Protein AF-A0A354PBI3-F1 (afdb_monomer_lite)

Foldseek 3Di:
DDKAWKKAFAAPPDDLQDQDDDPCPDPVPVVAPCLNVLVVVVCVVLVADDKGKIAGPLDDDQFADQRGQKMWTFIGDLVQWSKWFQPVQVVCCSNVVDVDGDIDNDDDPRHRTIIIGHDRDDLLGTAKMWGKDADPGRNRIDTDDMDGSDNVVVVVVVVVVVD

Secondary structure (DSSP, 8-state):
--EEEEEEEE-TT--TT-S---GGG-THHHHSTTHHHHHHHHHHHHT-S-EEEEEETT---SS--TT--EEEEEEEEGGGEEEEEEHHHHHHHHTTSSS---EESS---GGGEEEEEESSPPGGGEEEEEEEEEEEETTEEEEEEEEE--HHHHHHHHHTT--

Sequence (163 aa):
MSFLRLKNRHDEAFDILSTSIDPQLSKYVAAIPGYATRLNAFYSRLGVKNVVWTFPTSVIPTTMEVRKPFEYELCVRTDRVVAYVEEHSWNGYLHGKRPDFEFSQAPAQYQDMSILINAPILASEIKTTRRFHMLGSPQHFEMVDERWHDLTQLVISRCLALS

pLDDT: mean 84.44, std 13.24, range [44.31, 95.94]

Structure (mmCIF, N/CA/C/O backbone):
data_AF-A0A354PBI3-F1
#
_entry.id   AF-A0A354PBI3-F1
#
loop_
_atom_site.group_PDB
_atom_site.id
_atom_site.type_symbol
_atom_site.label_atom_id
_atom_site.label_alt_id
_atom_site.label_comp_id
_atom_site.label_asym_id
_atom_site.label_entity_id
_atom_site.label_seq_id
_atom_site.pdbx_PDB_ins_code
_atom_site.Cartn_x
_atom_site.Cartn_y
_atom_site.Cartn_z
_atom_site.occupancy
_atom_site.B_iso_or_equiv
_atom_site.auth_seq_id
_atom_site.auth_comp_id
_atom_site.auth_asym_id
_atom_site.auth_atom_id
_atom_site.pdbx_PDB_model_num
ATOM 1 N N . MET A 1 1 ? -8.266 -2.125 22.089 1.00 72.69 1 MET A N 1
ATOM 2 C CA . MET A 1 1 ? -8.153 -2.087 20.612 1.00 72.69 1 MET A CA 1
ATOM 3 C C . MET A 1 1 ? -6.758 -2.539 20.227 1.00 72.69 1 MET A C 1
ATOM 5 O O . MET A 1 1 ? -5.816 -2.115 20.885 1.00 72.69 1 MET A O 1
ATOM 9 N N . SER A 1 2 ? -6.630 -3.417 19.231 1.00 88.69 2 SER A N 1
ATOM 10 C CA . SER A 1 2 ? -5.336 -3.893 18.726 1.00 88.69 2 SER A CA 1
ATOM 11 C C . SER A 1 2 ? -4.858 -3.048 17.542 1.00 88.69 2 SER A C 1
ATOM 13 O O . SER A 1 2 ? -5.661 -2.456 16.818 1.00 88.69 2 SER A O 1
ATOM 15 N N . PHE A 1 3 ? -3.541 -2.993 17.361 1.00 90.88 3 PHE A N 1
ATOM 16 C CA . PHE A 1 3 ? -2.882 -2.277 16.272 1.00 90.88 3 PHE A CA 1
ATOM 17 C C . PHE A 1 3 ? -2.011 -3.238 15.463 1.00 90.88 3 PHE A C 1
ATOM 19 O O . PHE A 1 3 ? -1.497 -4.218 16.003 1.00 90.88 3 PHE A O 1
ATOM 26 N N . LEU A 1 4 ? -1.826 -2.928 14.183 1.00 91.88 4 LEU A N 1
ATOM 27 C CA . LEU A 1 4 ? -0.931 -3.618 13.263 1.00 91.88 4 LEU A CA 1
ATOM 28 C C . LEU A 1 4 ? 0.179 -2.669 12.826 1.00 91.88 4 LEU A C 1
ATOM 30 O O . LEU A 1 4 ? -0.083 -1.512 12.494 1.00 91.88 4 LEU A O 1
ATOM 34 N N . ARG A 1 5 ? 1.411 -3.183 12.786 1.00 93.19 5 ARG A N 1
ATOM 35 C CA . ARG A 1 5 ? 2.538 -2.503 12.145 1.00 93.19 5 ARG A CA 1
ATOM 36 C C . ARG A 1 5 ? 2.629 -2.972 10.706 1.00 93.19 5 ARG A C 1
ATOM 38 O O . ARG A 1 5 ? 2.881 -4.147 10.436 1.00 93.19 5 ARG A O 1
ATOM 45 N N . LEU A 1 6 ? 2.388 -2.041 9.803 1.00 94.06 6 LEU A N 1
ATOM 46 C CA . LEU A 1 6 ? 2.300 -2.278 8.376 1.00 94.06 6 LEU A CA 1
ATOM 47 C C . LEU A 1 6 ? 3.302 -1.387 7.664 1.00 94.06 6 LEU A C 1
ATOM 49 O O . LEU A 1 6 ? 3.799 -0.404 8.213 1.00 94.06 6 LEU A O 1
ATOM 53 N N . LYS A 1 7 ? 3.560 -1.717 6.412 1.00 93.19 7 LYS A N 1
ATOM 54 C CA . LYS A 1 7 ? 4.272 -0.844 5.506 1.00 93.19 7 LYS A CA 1
ATOM 55 C C . LYS A 1 7 ? 3.569 -0.736 4.178 1.00 93.19 7 LYS A C 1
ATOM 57 O O . LYS A 1 7 ? 2.947 -1.682 3.697 1.00 93.19 7 LYS A O 1
ATOM 62 N N . ASN A 1 8 ? 3.712 0.426 3.582 1.00 93.00 8 ASN A N 1
ATOM 63 C CA . ASN A 1 8 ? 3.241 0.728 2.252 1.00 93.00 8 ASN A CA 1
ATOM 64 C C . ASN A 1 8 ? 4.414 1.274 1.434 1.00 93.00 8 ASN A C 1
ATOM 66 O O . ASN A 1 8 ? 5.287 1.939 1.986 1.00 93.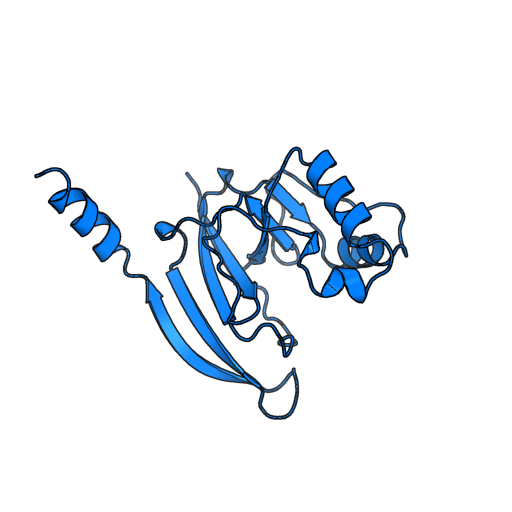00 8 ASN A O 1
ATOM 70 N N . ARG A 1 9 ? 4.443 0.977 0.134 1.00 90.75 9 ARG A N 1
ATOM 71 C CA . ARG A 1 9 ? 5.463 1.491 -0.782 1.00 90.75 9 ARG A CA 1
ATOM 72 C C . ARG A 1 9 ? 4.812 2.093 -2.010 1.00 90.75 9 ARG A C 1
ATOM 74 O O . ARG A 1 9 ? 4.003 1.423 -2.653 1.00 90.75 9 ARG A O 1
ATOM 81 N N . HIS A 1 10 ? 5.227 3.299 -2.373 1.00 89.00 10 HIS A N 1
ATOM 82 C CA . HIS A 1 10 ? 4.723 4.009 -3.544 1.00 89.00 10 HIS A CA 1
ATOM 83 C C . HIS A 1 10 ? 5.791 4.894 -4.186 1.00 89.00 10 HIS A C 1
ATOM 85 O O . HIS A 1 10 ? 6.923 4.999 -3.704 1.00 89.00 10 HIS A O 1
ATOM 91 N N . ASP A 1 11 ? 5.439 5.457 -5.342 1.00 87.31 11 ASP A N 1
ATOM 92 C CA . ASP A 1 11 ? 6.224 6.515 -5.962 1.00 87.31 11 ASP A CA 1
ATOM 93 C C . ASP A 1 11 ? 6.282 7.766 -5.072 1.00 87.31 11 ASP A C 1
ATOM 95 O O . ASP A 1 11 ? 5.455 7.960 -4.187 1.00 87.31 11 ASP A O 1
ATOM 99 N N . GLU A 1 12 ? 7.290 8.607 -5.295 1.00 83.81 12 GLU A N 1
ATOM 100 C CA . GLU A 1 12 ? 7.534 9.809 -4.484 1.00 83.81 12 GLU A CA 1
ATOM 101 C C . GLU A 1 12 ? 6.422 10.863 -4.617 1.00 83.81 12 GLU A C 1
ATOM 103 O O . GLU A 1 12 ? 6.244 11.684 -3.723 1.00 83.81 12 GLU A O 1
ATOM 108 N N . ALA A 1 13 ? 5.664 10.838 -5.716 1.00 85.56 13 ALA A N 1
ATOM 109 C CA . ALA A 1 13 ? 4.557 11.760 -5.956 1.00 85.56 13 ALA A CA 1
ATOM 110 C C . ALA A 1 13 ? 3.235 11.277 -5.336 1.00 85.56 13 ALA A C 1
ATOM 112 O O . ALA A 1 13 ? 2.231 11.991 -5.395 1.00 85.56 13 ALA A O 1
ATOM 113 N N . PHE A 1 14 ? 3.211 10.074 -4.760 1.00 87.19 14 PHE A N 1
ATOM 114 C CA . PHE A 1 14 ? 2.009 9.497 -4.191 1.00 87.19 14 PHE A CA 1
ATOM 115 C C . PHE A 1 14 ? 1.670 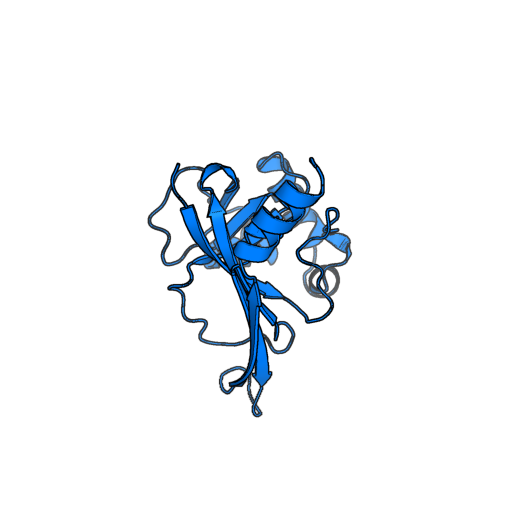10.150 -2.853 1.00 87.19 14 PHE A C 1
ATOM 117 O O . PHE A 1 14 ? 2.353 9.961 -1.847 1.00 87.19 14 PHE A O 1
ATOM 124 N N . ASP A 1 15 ? 0.556 10.875 -2.824 1.00 88.56 15 ASP A N 1
ATOM 125 C CA . ASP A 1 15 ? -0.001 11.399 -1.585 1.00 88.56 15 ASP A CA 1
ATOM 126 C C . ASP A 1 15 ? -0.826 10.323 -0.859 1.00 88.56 15 ASP A C 1
ATOM 128 O O . ASP A 1 15 ? -2.002 10.099 -1.160 1.00 88.56 15 ASP A O 1
ATOM 132 N N . ILE A 1 16 ? -0.211 9.665 0.130 1.00 89.38 16 ILE A N 1
ATOM 133 C CA . ILE A 1 16 ? -0.864 8.628 0.948 1.00 89.38 16 ILE A CA 1
ATOM 134 C C . ILE A 1 16 ? -2.014 9.162 1.822 1.00 89.38 16 ILE A C 1
ATOM 136 O O . ILE A 1 16 ? -2.864 8.388 2.274 1.00 89.38 16 ILE A O 1
ATOM 140 N N . LEU A 1 17 ? -2.054 10.474 2.069 1.00 91.12 17 LEU A N 1
ATOM 141 C CA . LEU A 1 17 ? -3.104 11.127 2.851 1.00 91.12 17 LEU A CA 1
ATOM 142 C C . LEU A 1 17 ? -4.303 11.528 1.978 1.00 91.12 17 LEU A C 1
ATOM 144 O O . LEU A 1 17 ? -5.336 11.939 2.514 1.00 91.12 17 LEU A O 1
ATOM 148 N N . SER A 1 18 ? -4.196 11.389 0.652 1.00 89.06 18 SER A N 1
ATOM 149 C CA . SER A 1 18 ? -5.267 11.740 -0.274 1.00 89.06 18 SER A CA 1
ATOM 150 C C . SER A 1 18 ? -6.546 10.954 0.017 1.00 89.06 18 SER A C 1
ATOM 152 O O . SER A 1 18 ? -6.561 9.728 0.156 1.00 89.06 18 SER A O 1
ATOM 154 N N . THR A 1 19 ? -7.663 11.677 0.054 1.00 83.12 19 THR A N 1
ATOM 155 C CA . THR A 1 19 ? -9.011 11.109 0.210 1.00 83.12 19 THR A CA 1
ATOM 156 C C . THR A 1 19 ? -9.512 10.425 -1.065 1.00 83.12 19 THR A C 1
ATOM 158 O O . THR A 1 19 ? -10.441 9.614 -1.008 1.00 83.12 19 THR A O 1
ATOM 161 N N . SER A 1 20 ? -8.886 10.724 -2.207 1.00 80.56 20 SER A N 1
ATOM 162 C CA . SER A 1 20 ? -9.236 10.202 -3.523 1.00 80.56 20 SER A CA 1
ATOM 163 C C . SER A 1 20 ? -8.037 9.482 -4.128 1.00 80.56 20 SER A C 1
ATOM 165 O O . SER A 1 20 ? -7.130 10.108 -4.675 1.00 80.56 20 SER A O 1
ATOM 167 N N . ILE A 1 21 ? -8.049 8.153 -4.042 1.00 80.44 21 ILE A N 1
ATOM 168 C CA . ILE A 1 21 ? -7.098 7.292 -4.747 1.00 80.44 21 ILE A CA 1
ATOM 169 C C . ILE A 1 21 ? -7.840 6.750 -5.961 1.00 80.44 21 ILE A C 1
ATOM 171 O O . ILE A 1 21 ? -8.532 5.744 -5.855 1.00 80.44 21 ILE A O 1
ATOM 175 N N . ASP A 1 22 ? -7.740 7.445 -7.093 1.00 80.75 22 ASP A N 1
ATOM 176 C CA . ASP A 1 22 ? -8.386 7.004 -8.329 1.00 80.75 22 ASP A CA 1
ATOM 177 C C . ASP A 1 22 ? -7.618 5.810 -8.929 1.00 80.75 22 ASP A C 1
ATOM 179 O O . ASP A 1 22 ? -6.472 5.969 -9.371 1.00 80.75 22 ASP A O 1
ATOM 183 N N . PRO A 1 23 ? -8.225 4.609 -8.996 1.00 77.31 23 PRO A N 1
ATOM 184 C CA . PRO A 1 23 ? -7.579 3.445 -9.584 1.00 77.31 23 PRO A CA 1
ATOM 185 C C . PRO A 1 23 ? -7.250 3.615 -11.075 1.00 77.31 23 PRO A C 1
ATOM 187 O O . PRO A 1 23 ? -6.334 2.951 -11.566 1.00 77.31 23 PRO A O 1
ATOM 190 N N . GLN A 1 24 ? -7.962 4.494 -11.793 1.00 82.00 24 GLN A N 1
ATOM 191 C CA . GLN A 1 24 ? -7.733 4.777 -13.215 1.00 82.00 24 GLN A CA 1
ATOM 192 C C . GLN A 1 24 ? -6.415 5.513 -13.466 1.00 82.00 24 GLN A C 1
ATOM 194 O O . GLN A 1 24 ? -5.838 5.384 -14.543 1.00 82.00 24 GLN A O 1
ATOM 199 N N . LEU A 1 25 ? -5.902 6.236 -12.468 1.00 81.06 25 LEU A N 1
ATOM 200 C CA . LEU A 1 25 ? -4.614 6.929 -12.558 1.00 81.06 25 LEU A CA 1
ATOM 201 C C . LEU A 1 25 ? -3.425 5.992 -12.308 1.00 81.06 25 LEU A C 1
ATOM 203 O O . LEU A 1 25 ? -2.266 6.393 -12.428 1.00 81.06 25 LEU A O 1
ATOM 207 N N . SER A 1 26 ? -3.682 4.725 -11.976 1.00 82.12 26 SER A N 1
ATOM 208 C CA . SER A 1 26 ? -2.620 3.748 -11.792 1.00 82.12 26 SER A CA 1
ATOM 209 C C . SER A 1 26 ? -1.892 3.472 -13.106 1.00 82.12 26 SER A C 1
ATOM 211 O O . SER A 1 26 ? -2.489 3.078 -14.106 1.00 82.12 26 SER A O 1
ATOM 213 N N . LYS A 1 27 ? -0.557 3.539 -13.077 1.00 77.81 27 LYS A N 1
ATOM 214 C CA . LYS A 1 27 ? 0.308 3.147 -14.206 1.00 77.81 27 LYS A CA 1
ATOM 215 C C . LYS A 1 27 ? 0.046 1.725 -14.726 1.00 77.81 27 LYS A C 1
ATOM 217 O O . LYS A 1 27 ? 0.374 1.425 -15.872 1.00 77.81 27 LYS A O 1
ATOM 222 N N . TYR A 1 28 ? -0.512 0.840 -13.894 1.00 82.50 28 TYR A N 1
ATOM 223 C CA . TYR A 1 28 ? -0.830 -0.530 -14.293 1.00 82.50 28 TYR A CA 1
ATOM 224 C C . TYR A 1 28 ? -2.027 -0.606 -15.243 1.00 82.50 28 TYR A C 1
ATOM 226 O O . TYR A 1 28 ? -2.116 -1.572 -15.994 1.00 82.50 28 TYR A O 1
ATOM 234 N N . VAL A 1 29 ? -2.894 0.413 -15.282 1.00 86.56 29 VAL A N 1
ATOM 235 C CA . VAL A 1 29 ? -4.043 0.473 -16.203 1.00 86.56 29 VAL A CA 1
ATOM 236 C C . VAL A 1 29 ? -3.587 0.368 -17.657 1.00 86.56 29 VAL A C 1
ATOM 238 O O . VAL A 1 29 ? -4.184 -0.373 -18.430 1.00 86.56 29 VAL A O 1
ATOM 241 N N . ALA A 1 30 ? -2.492 1.044 -18.015 1.00 85.19 30 ALA A N 1
ATOM 242 C CA . ALA A 1 30 ? -1.926 0.977 -19.361 1.00 85.19 30 ALA A CA 1
ATOM 243 C C . ALA A 1 30 ? -1.148 -0.325 -19.631 1.00 85.19 30 ALA A C 1
ATOM 245 O O . ALA A 1 30 ? -1.046 -0.755 -20.776 1.00 85.19 30 ALA A O 1
ATOM 246 N N . ALA A 1 31 ? -0.579 -0.946 -18.594 1.00 86.81 31 ALA A N 1
ATOM 247 C CA . ALA A 1 31 ? 0.319 -2.095 -18.734 1.00 86.81 31 ALA A CA 1
ATOM 248 C C . ALA A 1 31 ? -0.390 -3.459 -18.653 1.00 86.81 31 ALA A C 1
ATOM 250 O O . ALA A 1 31 ? 0.139 -4.452 -19.150 1.00 86.81 31 ALA A O 1
ATOM 251 N N . ILE A 1 32 ? -1.553 -3.531 -18.001 1.00 88.31 32 ILE A N 1
ATOM 252 C CA . ILE A 1 32 ? -2.250 -4.784 -17.704 1.00 88.31 32 ILE A CA 1
ATOM 253 C C . ILE A 1 32 ? -3.682 -4.711 -18.266 1.00 88.31 32 ILE A C 1
ATOM 255 O O . ILE A 1 32 ? -4.526 -3.991 -17.723 1.00 88.31 32 ILE A O 1
ATOM 259 N N . PRO A 1 33 ? -4.000 -5.481 -19.325 1.00 89.62 33 PRO A N 1
ATOM 260 C CA . PRO A 1 33 ? -5.336 -5.502 -19.912 1.00 89.62 33 PRO A CA 1
ATOM 261 C C . PRO A 1 33 ? -6.426 -5.861 -18.893 1.00 89.62 33 PRO A C 1
ATOM 263 O O . PRO A 1 33 ? -6.362 -6.894 -18.218 1.00 89.62 33 PRO A O 1
ATOM 266 N N . GLY A 1 34 ? -7.446 -5.004 -18.799 1.00 90.69 34 GLY A N 1
ATOM 267 C CA . GLY A 1 34 ? -8.584 -5.183 -17.893 1.00 90.69 34 GLY A CA 1
ATOM 268 C C . GLY A 1 34 ? -8.285 -4.913 -16.413 1.00 90.69 34 GLY A C 1
ATOM 269 O O . GLY A 1 34 ? -9.154 -5.166 -15.580 1.00 90.69 34 GLY A O 1
ATOM 270 N N . TYR A 1 35 ? -7.099 -4.391 -16.072 1.00 91.25 35 TYR A N 1
ATOM 271 C CA . TYR A 1 35 ? -6.691 -4.114 -14.688 1.00 91.25 35 TYR A CA 1
ATOM 272 C C . TYR A 1 35 ? -7.713 -3.273 -13.925 1.00 91.25 35 TYR A C 1
ATOM 274 O O . TYR A 1 35 ? -8.199 -3.692 -12.878 1.00 91.25 35 TYR A O 1
ATOM 282 N N . ALA A 1 36 ? -8.087 -2.118 -14.483 1.00 91.19 36 ALA A N 1
ATOM 283 C CA . ALA A 1 36 ? -9.021 -1.193 -13.846 1.00 91.19 36 ALA A CA 1
ATOM 284 C C . ALA A 1 36 ? -10.387 -1.854 -13.590 1.00 91.19 36 ALA A C 1
ATOM 286 O O . ALA A 1 36 ? -10.953 -1.724 -12.509 1.00 91.19 36 ALA A O 1
ATOM 287 N N . THR A 1 37 ? -10.892 -2.624 -14.557 1.00 92.44 37 THR A N 1
ATOM 288 C CA . THR A 1 37 ? -12.162 -3.352 -14.434 1.00 92.44 37 THR A CA 1
ATOM 289 C C . THR A 1 37 ? -12.113 -4.408 -13.330 1.00 92.44 37 THR A C 1
ATOM 291 O O . THR A 1 37 ? -13.023 -4.465 -12.505 1.00 92.44 37 THR A O 1
ATOM 294 N N . ARG A 1 38 ? -11.048 -5.219 -13.275 1.00 93.44 38 ARG A N 1
ATOM 295 C CA . ARG A 1 38 ? -10.871 -6.254 -12.242 1.00 93.44 38 ARG A CA 1
ATOM 296 C C . ARG A 1 38 ? -10.719 -5.647 -10.849 1.00 93.44 38 ARG A C 1
ATOM 298 O O . ARG A 1 38 ? -11.338 -6.118 -9.898 1.00 93.44 38 ARG A O 1
ATOM 305 N N . LEU A 1 39 ? -9.950 -4.567 -10.738 1.00 91.88 39 LEU A N 1
ATOM 306 C CA . LEU A 1 39 ? -9.758 -3.853 -9.481 1.00 91.88 39 LEU A CA 1
ATOM 307 C C . LEU A 1 39 ? -11.075 -3.253 -8.968 1.00 91.88 39 LEU A C 1
ATOM 309 O O . LEU A 1 39 ? -11.443 -3.476 -7.817 1.00 91.88 39 LEU A O 1
ATOM 313 N N . ASN A 1 40 ? -11.833 -2.586 -9.843 1.00 92.06 40 ASN A N 1
ATOM 314 C CA . ASN A 1 40 ? -13.145 -2.031 -9.505 1.00 92.06 40 ASN A CA 1
ATOM 315 C C . ASN A 1 40 ? -14.145 -3.122 -9.094 1.00 92.06 40 ASN A C 1
ATOM 317 O O . ASN A 1 40 ? -14.905 -2.931 -8.143 1.00 92.06 40 ASN A O 1
ATOM 321 N N . ALA A 1 41 ? -14.140 -4.275 -9.771 1.00 93.00 41 ALA A N 1
ATOM 322 C CA . ALA A 1 41 ? -14.988 -5.406 -9.406 1.00 93.00 41 ALA A CA 1
ATOM 323 C C . ALA A 1 41 ? -14.635 -5.946 -8.010 1.00 93.00 41 ALA A C 1
ATOM 325 O O . ALA A 1 41 ? -15.530 -6.210 -7.206 1.00 93.00 41 ALA A O 1
ATOM 326 N N . PHE A 1 42 ? -13.344 -6.056 -7.688 1.00 93.81 42 PHE A N 1
ATOM 327 C CA . PHE A 1 42 ? -12.902 -6.474 -6.360 1.00 93.81 42 PHE A CA 1
ATOM 328 C C . PHE A 1 42 ? -13.290 -5.467 -5.268 1.00 93.81 42 PHE A C 1
ATOM 330 O O . PHE A 1 42 ? -13.861 -5.861 -4.253 1.00 93.81 42 PHE A O 1
ATOM 337 N N . TYR A 1 43 ? -13.070 -4.169 -5.486 1.00 93.12 43 TYR A N 1
ATOM 338 C CA . TYR A 1 43 ? -13.456 -3.136 -4.515 1.00 93.12 43 TYR A CA 1
ATOM 339 C C . TYR A 1 43 ? -14.973 -3.097 -4.302 1.00 93.12 43 TYR A C 1
ATOM 341 O O . TYR A 1 43 ? -15.436 -2.990 -3.167 1.00 93.12 43 TYR A O 1
ATOM 349 N N . SER A 1 44 ? -15.749 -3.309 -5.369 1.00 93.25 44 SER A N 1
ATOM 350 C CA . SER A 1 44 ? -17.207 -3.446 -5.281 1.00 93.25 44 SER A CA 1
ATOM 351 C C . SER A 1 44 ? -17.619 -4.645 -4.420 1.00 93.25 44 SER A C 1
ATOM 353 O O . SER A 1 44 ? -18.512 -4.509 -3.589 1.00 93.25 44 SER A O 1
ATOM 355 N N . ARG A 1 45 ? -16.942 -5.800 -4.549 1.00 93.75 45 ARG A N 1
ATOM 356 C CA . ARG A 1 45 ? -17.185 -6.983 -3.695 1.00 93.75 45 ARG A CA 1
ATOM 357 C C . ARG A 1 45 ? -16.885 -6.719 -2.219 1.00 93.75 45 ARG A C 1
ATOM 359 O O . ARG A 1 45 ? -17.562 -7.278 -1.364 1.00 93.75 45 ARG A O 1
ATOM 366 N N . LEU A 1 46 ? -15.885 -5.890 -1.926 1.00 93.12 46 LEU A N 1
ATOM 367 C CA . LEU A 1 46 ? -15.536 -5.485 -0.562 1.00 93.12 46 LEU A CA 1
ATOM 368 C C . LEU A 1 46 ? -16.435 -4.369 -0.005 1.00 93.12 46 LEU A C 1
ATOM 3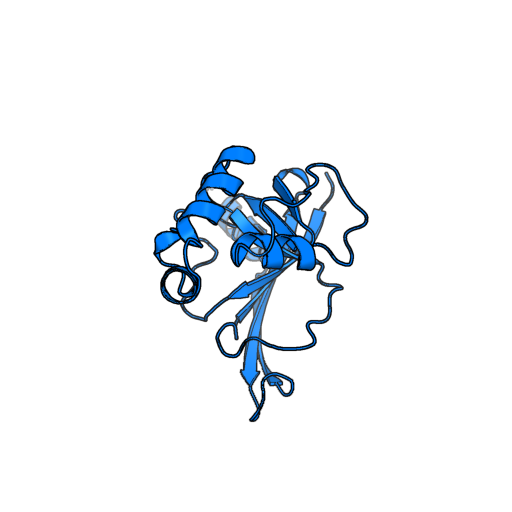70 O O . LEU A 1 46 ? -16.353 -4.070 1.184 1.00 93.12 46 LEU A O 1
ATOM 374 N N . GLY A 1 47 ? -17.265 -3.734 -0.838 1.00 93.19 47 GLY A N 1
ATOM 375 C CA . GLY A 1 47 ? -18.069 -2.579 -0.432 1.00 93.19 47 GLY A CA 1
ATOM 376 C C . GLY A 1 47 ? -17.230 -1.337 -0.107 1.00 93.19 47 GLY A C 1
ATOM 377 O O . GLY A 1 47 ? -17.642 -0.514 0.708 1.00 93.19 47 GLY A O 1
ATOM 378 N N . VAL A 1 48 ? -16.052 -1.196 -0.724 1.00 92.00 48 VAL A N 1
ATOM 379 C CA . VAL A 1 48 ? -15.117 -0.085 -0.483 1.00 92.00 48 VAL A CA 1
ATOM 380 C C . VAL A 1 48 ? -14.971 0.791 -1.719 1.00 92.00 48 VAL A C 1
ATOM 382 O O . VAL A 1 48 ? -15.133 0.336 -2.848 1.00 92.00 48 VAL A O 1
ATOM 385 N N . LYS A 1 49 ? -14.633 2.064 -1.500 1.00 87.75 49 LYS A N 1
ATOM 386 C CA . LYS A 1 49 ? -14.299 3.000 -2.583 1.00 87.75 49 LYS A CA 1
ATOM 387 C C . LYS A 1 49 ? -12.795 3.061 -2.816 1.00 87.75 49 LYS A C 1
ATOM 389 O O . LYS A 1 49 ? -12.338 2.809 -3.922 1.00 87.75 49 LYS A O 1
ATOM 394 N N . ASN A 1 50 ? -12.049 3.349 -1.749 1.00 88.69 50 ASN A N 1
ATOM 395 C CA . ASN A 1 50 ? -10.611 3.581 -1.789 1.00 88.69 50 ASN A CA 1
ATOM 396 C C . ASN A 1 50 ? -9.928 2.786 -0.675 1.00 88.69 50 ASN A C 1
ATOM 398 O O . ASN A 1 50 ? -10.354 2.832 0.482 1.00 88.69 50 ASN A O 1
ATOM 402 N N . VAL A 1 51 ? -8.843 2.102 -1.024 1.00 92.62 51 VAL A N 1
ATOM 403 C CA . VAL A 1 51 ? -7.999 1.361 -0.083 1.00 92.62 51 VAL A CA 1
ATOM 404 C C . VAL A 1 51 ? -6.532 1.622 -0.385 1.00 92.62 51 VAL A C 1
ATOM 406 O O . VAL A 1 51 ? -6.165 1.922 -1.522 1.00 92.62 51 VAL A O 1
ATOM 409 N N . VAL A 1 52 ? -5.695 1.462 0.632 1.00 92.62 52 VAL A N 1
ATOM 410 C CA . VAL A 1 52 ? -4.242 1.423 0.487 1.00 92.62 52 VAL A CA 1
ATOM 411 C C . VAL A 1 52 ? -3.780 -0.015 0.669 1.00 92.62 52 VAL A C 1
ATOM 413 O O . VAL A 1 52 ? -4.159 -0.693 1.626 1.00 92.62 52 VAL A O 1
ATOM 416 N N . TRP A 1 53 ? -2.959 -0.477 -0.269 1.00 91.75 53 TRP A N 1
ATOM 417 C CA . TRP A 1 53 ? -2.316 -1.784 -0.203 1.00 91.75 53 TRP A CA 1
ATOM 418 C C . TRP A 1 53 ? -1.096 -1.712 0.707 1.00 91.75 53 TRP A C 1
ATOM 420 O O . TRP A 1 53 ? -0.236 -0.848 0.541 1.00 91.75 53 TRP A O 1
ATOM 430 N N . THR A 1 54 ? -1.014 -2.614 1.674 1.00 93.25 54 THR A N 1
ATOM 431 C CA . THR A 1 54 ? 0.062 -2.652 2.666 1.00 93.25 54 THR A CA 1
ATOM 432 C C . THR A 1 54 ? 0.538 -4.081 2.889 1.00 93.25 54 THR A C 1
ATOM 434 O O . THR A 1 54 ? -0.098 -5.031 2.445 1.00 93.25 54 THR A O 1
ATOM 437 N N . PHE A 1 55 ? 1.655 -4.236 3.587 1.00 91.62 55 PHE A N 1
ATOM 438 C CA . PHE A 1 55 ? 2.228 -5.529 3.952 1.00 91.62 55 PHE A CA 1
ATOM 439 C C . PHE A 1 55 ? 2.678 -5.476 5.415 1.00 91.62 55 PHE A C 1
ATOM 441 O O . PHE A 1 55 ? 2.983 -4.386 5.909 1.00 91.62 55 PHE A O 1
ATOM 448 N N . PRO A 1 56 ? 2.769 -6.608 6.128 1.00 90.88 56 PRO A N 1
ATOM 449 C CA . PRO A 1 56 ? 3.416 -6.641 7.433 1.00 90.88 56 PRO A CA 1
ATOM 450 C C . PRO A 1 56 ? 4.850 -6.100 7.364 1.00 90.88 56 PRO A C 1
ATOM 452 O O . PRO A 1 56 ? 5.576 -6.337 6.394 1.00 90.88 56 PRO A O 1
ATOM 455 N N . THR A 1 57 ? 5.305 -5.416 8.416 1.00 89.75 57 THR A N 1
ATOM 456 C CA . THR A 1 57 ? 6.700 -4.941 8.482 1.00 89.75 57 THR A CA 1
ATOM 457 C C . THR A 1 57 ? 7.721 -6.082 8.496 1.00 89.75 57 THR A C 1
ATOM 459 O O . THR A 1 57 ? 8.864 -5.864 8.103 1.00 89.75 57 THR A O 1
ATOM 462 N N . SER A 1 58 ? 7.309 -7.293 8.893 1.00 83.62 58 SER A N 1
ATOM 463 C CA . SER A 1 58 ? 8.137 -8.505 8.882 1.00 83.62 58 SER A CA 1
ATOM 464 C C . SER A 1 58 ? 8.475 -9.012 7.480 1.00 83.62 58 SER A C 1
ATOM 466 O O . SER A 1 58 ? 9.471 -9.712 7.323 1.00 83.62 58 SER A O 1
ATOM 468 N N . VAL A 1 59 ? 7.677 -8.674 6.462 1.00 81.88 59 VAL A N 1
ATOM 469 C CA . VAL A 1 59 ? 7.946 -9.087 5.079 1.00 81.88 59 VAL A CA 1
ATOM 470 C C . VAL A 1 59 ? 9.169 -8.335 4.588 1.00 8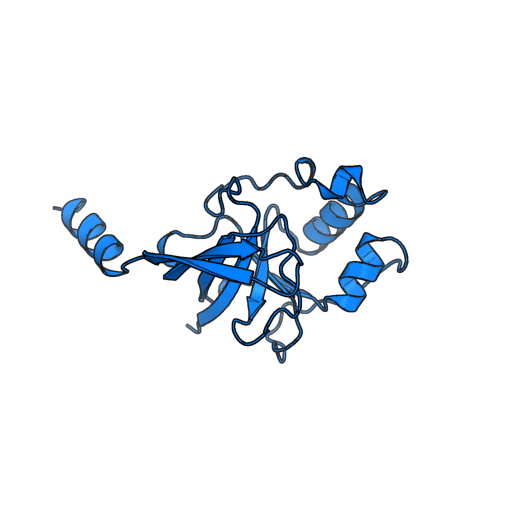1.88 59 VAL A C 1
ATOM 472 O O . VAL A 1 59 ? 9.085 -7.133 4.365 1.00 81.88 59 VAL A O 1
ATOM 475 N N . ILE A 1 60 ? 10.307 -8.992 4.385 1.00 73.38 60 ILE A N 1
ATOM 476 C CA . ILE A 1 60 ? 11.469 -8.346 3.763 1.00 73.38 60 ILE A CA 1
ATOM 477 C C . ILE A 1 60 ? 11.294 -8.451 2.244 1.00 73.38 60 ILE A C 1
ATOM 479 O O . ILE A 1 60 ? 11.306 -9.552 1.699 1.00 73.38 60 ILE A O 1
ATOM 483 N N . PRO A 1 61 ? 11.100 -7.332 1.534 1.00 68.06 61 PRO A N 1
ATOM 484 C CA . PRO A 1 61 ? 10.923 -7.362 0.098 1.00 68.06 61 PRO A CA 1
ATOM 485 C C . PRO A 1 61 ? 12.271 -7.678 -0.536 1.00 68.06 61 PRO A C 1
ATOM 487 O O . PRO A 1 61 ? 13.254 -6.970 -0.327 1.00 68.06 61 PRO A O 1
ATOM 490 N N . THR A 1 62 ? 12.299 -8.742 -1.326 1.00 65.50 62 THR A N 1
ATOM 491 C CA . THR A 1 62 ? 13.498 -9.201 -2.037 1.00 65.50 62 THR A CA 1
ATOM 492 C C . THR A 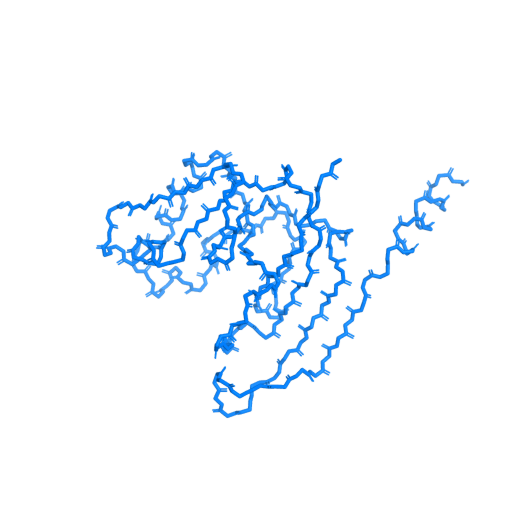1 62 ? 13.884 -8.272 -3.186 1.00 65.50 62 THR A C 1
ATOM 494 O O . THR A 1 62 ? 15.023 -8.282 -3.646 1.00 65.50 62 THR A O 1
ATOM 497 N N . THR A 1 63 ? 12.943 -7.446 -3.645 1.00 71.06 63 THR A N 1
ATOM 498 C CA . THR A 1 63 ? 13.147 -6.457 -4.701 1.00 71.06 63 THR A CA 1
ATOM 499 C C . THR A 1 63 ? 12.481 -5.148 -4.325 1.00 71.06 63 THR A C 1
ATOM 501 O O . THR A 1 63 ? 11.309 -5.128 -3.936 1.00 71.06 63 THR A O 1
ATOM 504 N N . MET A 1 64 ? 13.186 -4.037 -4.507 1.00 69.62 64 MET A N 1
ATOM 505 C CA . MET A 1 64 ? 12.536 -2.740 -4.555 1.00 69.62 64 MET A CA 1
ATOM 506 C C . MET A 1 64 ? 12.069 -2.481 -5.979 1.00 69.62 64 MET A C 1
ATOM 508 O O . MET A 1 64 ? 12.871 -2.410 -6.908 1.00 69.62 64 MET A O 1
ATOM 512 N N . GLU A 1 65 ? 10.760 -2.333 -6.172 1.00 71.44 65 GLU A N 1
ATOM 513 C CA . GLU A 1 65 ? 10.266 -1.817 -7.441 1.00 71.44 65 GLU A CA 1
ATOM 514 C C . GLU A 1 65 ? 10.898 -0.440 -7.669 1.00 71.44 65 GLU A C 1
ATOM 516 O O . GLU A 1 65 ? 10.671 0.473 -6.881 1.00 71.44 65 GLU A O 1
ATOM 521 N N . VAL A 1 66 ? 11.655 -0.276 -8.758 1.00 63.72 66 VAL A N 1
ATOM 522 C CA . VAL A 1 66 ? 12.385 0.962 -9.125 1.00 63.72 66 VAL A CA 1
ATOM 523 C C . VAL A 1 66 ? 11.532 2.226 -8.985 1.00 63.72 66 VAL A C 1
ATOM 525 O O . VAL A 1 66 ? 12.021 3.317 -8.722 1.00 63.72 66 VAL A O 1
ATOM 528 N N . ARG A 1 67 ? 10.221 2.072 -9.170 1.00 70.56 67 ARG A N 1
ATOM 529 C CA . ARG A 1 67 ? 9.237 3.152 -9.169 1.00 70.56 67 ARG A CA 1
ATOM 530 C C . ARG A 1 67 ? 8.578 3.398 -7.814 1.00 70.56 67 ARG A C 1
ATOM 532 O O . ARG A 1 67 ? 7.667 4.211 -7.767 1.00 70.56 67 ARG A O 1
ATOM 539 N N . LYS A 1 68 ? 8.950 2.675 -6.759 1.00 83.00 68 LYS A N 1
ATOM 540 C CA . LYS A 1 68 ? 8.380 2.832 -5.417 1.00 83.00 68 LYS A CA 1
ATOM 541 C C . LYS A 1 68 ? 9.479 3.086 -4.369 1.00 83.00 68 LYS A C 1
ATOM 543 O O . LYS A 1 68 ? 9.658 2.255 -3.479 1.00 83.00 68 LYS A O 1
ATOM 548 N N . PRO A 1 69 ? 10.260 4.179 -4.498 1.00 88.44 69 PRO A N 1
ATOM 549 C CA . PRO A 1 69 ? 11.385 4.468 -3.609 1.00 88.44 69 PRO A CA 1
ATOM 550 C C . PRO A 1 69 ? 10.958 4.967 -2.224 1.00 88.44 69 PRO A C 1
ATOM 552 O O . PRO A 1 69 ? 11.817 5.130 -1.360 1.00 88.44 69 PRO A O 1
ATOM 555 N N . PHE A 1 70 ? 9.670 5.250 -2.009 1.00 91.50 70 PHE A N 1
ATOM 556 C CA . PHE A 1 70 ? 9.166 5.765 -0.745 1.00 91.50 70 PHE A CA 1
ATOM 557 C C . PHE A 1 70 ? 8.420 4.670 0.017 1.00 91.50 70 PHE A C 1
ATOM 559 O O . PHE A 1 70 ? 7.547 3.999 -0.538 1.00 91.50 70 PHE A O 1
ATOM 566 N N . GLU A 1 71 ? 8.775 4.482 1.286 1.00 93.00 71 GLU A N 1
ATOM 567 C CA . GLU A 1 71 ? 8.138 3.540 2.200 1.00 93.00 71 GLU A CA 1
ATOM 568 C C . GLU A 1 71 ? 7.541 4.288 3.390 1.00 93.00 71 GLU A C 1
ATOM 570 O O . GLU A 1 71 ? 8.226 5.050 4.073 1.00 93.00 71 GLU A O 1
ATOM 575 N N . TYR A 1 72 ? 6.272 4.018 3.668 1.00 93.62 72 TYR A N 1
ATOM 576 C CA . TYR A 1 72 ? 5.594 4.467 4.873 1.00 93.62 72 TYR A CA 1
ATOM 577 C C . TYR A 1 72 ? 5.530 3.307 5.852 1.00 93.62 72 TYR A C 1
ATOM 579 O O . TYR A 1 72 ? 4.970 2.260 5.525 1.00 93.62 72 TYR A O 1
ATOM 587 N N . GLU A 1 73 ? 6.052 3.499 7.057 1.00 94.50 73 GLU A N 1
ATOM 588 C CA . GLU A 1 73 ? 5.757 2.625 8.182 1.00 94.50 73 GLU A CA 1
ATOM 589 C C . GLU A 1 73 ? 4.514 3.145 8.904 1.00 94.50 73 GLU A C 1
ATOM 591 O O . GLU A 1 73 ? 4.460 4.298 9.345 1.00 94.50 73 GLU A O 1
ATOM 596 N N . LEU A 1 74 ? 3.509 2.282 9.016 1.00 94.81 74 LEU A N 1
ATOM 597 C CA . LEU A 1 74 ? 2.189 2.610 9.529 1.00 94.81 74 LEU A CA 1
ATOM 598 C C . LEU A 1 74 ? 1.898 1.807 10.801 1.00 94.81 74 LEU A C 1
ATOM 600 O O . LEU A 1 74 ? 2.202 0.617 10.884 1.00 94.81 74 LEU A O 1
ATOM 604 N N . CYS A 1 75 ? 1.244 2.433 11.775 1.00 95.06 75 CYS A N 1
ATOM 605 C CA . CYS A 1 75 ? 0.605 1.754 12.898 1.00 95.06 75 CYS A CA 1
ATOM 606 C C . CYS A 1 75 ? -0.900 1.990 12.810 1.00 95.06 75 CYS A C 1
ATOM 608 O O . CYS A 1 75 ? -1.390 3.077 13.124 1.00 95.06 75 CYS A O 1
ATOM 610 N N . VAL A 1 76 ? -1.617 0.970 12.353 1.00 93.62 76 VAL A N 1
ATOM 611 C CA . VAL A 1 76 ? -3.022 1.063 11.952 1.00 93.62 76 VAL A CA 1
ATOM 612 C C . VAL A 1 76 ? -3.873 0.249 12.914 1.00 93.62 76 VAL A C 1
ATOM 614 O O . VAL A 1 76 ? -3.481 -0.838 13.339 1.00 93.62 76 VAL A O 1
ATOM 617 N N . ARG A 1 77 ? -5.047 0.761 13.282 1.00 93.44 77 ARG A N 1
ATOM 618 C CA . ARG A 1 77 ? -5.997 -0.005 14.099 1.00 93.44 77 ARG A CA 1
ATOM 619 C C . ARG A 1 77 ? -6.559 -1.179 13.301 1.00 93.44 77 ARG A C 1
ATOM 621 O O . ARG A 1 77 ? -6.824 -1.051 12.111 1.00 93.44 77 ARG A O 1
ATOM 628 N N . THR A 1 78 ? -6.797 -2.314 13.947 1.00 92.19 78 THR A N 1
ATOM 629 C CA . THR A 1 78 ? -7.300 -3.515 13.255 1.00 92.19 78 THR A CA 1
ATOM 630 C C . THR A 1 78 ? -8.664 -3.330 12.590 1.00 92.19 78 THR A C 1
ATOM 632 O O . THR A 1 78 ? -8.917 -3.946 11.563 1.00 92.19 78 THR A O 1
ATOM 635 N N . ASP A 1 79 ? -9.513 -2.437 13.098 1.00 93.62 79 ASP A N 1
ATOM 636 C CA . ASP A 1 79 ? -10.829 -2.131 12.522 1.00 93.62 79 ASP A CA 1
ATOM 637 C C . ASP A 1 79 ? -10.778 -1.286 11.236 1.00 93.62 79 ASP A C 1
ATOM 639 O O . ASP A 1 79 ? -11.793 -1.098 10.571 1.00 93.62 79 ASP A O 1
ATOM 643 N N . ARG A 1 80 ? -9.598 -0.781 10.860 1.00 94.75 80 ARG A N 1
ATOM 644 C CA . ARG A 1 80 ? -9.360 -0.130 9.563 1.00 94.75 80 ARG A CA 1
ATOM 645 C C . ARG A 1 80 ? -9.097 -1.124 8.434 1.00 94.75 80 ARG A C 1
ATOM 647 O O . ARG A 1 80 ? -9.122 -0.716 7.269 1.00 94.75 80 ARG A O 1
ATOM 654 N N . VAL A 1 81 ? -8.789 -2.377 8.766 1.00 94.56 81 VAL A N 1
ATOM 655 C CA . VAL A 1 81 ? -8.476 -3.416 7.785 1.00 94.56 81 VAL A CA 1
ATOM 656 C C . VAL A 1 81 ? -9.762 -3.899 7.132 1.00 94.56 81 VAL A C 1
ATOM 658 O O . VAL A 1 81 ? -10.729 -4.226 7.811 1.00 94.56 81 VAL A O 1
ATOM 661 N N . VAL A 1 82 ? -9.757 -3.946 5.804 1.00 95.94 82 VAL A N 1
ATOM 662 C CA . VAL A 1 82 ? -10.913 -4.354 4.995 1.00 95.94 82 VAL A CA 1
ATOM 663 C C . VAL A 1 82 ? -10.737 -5.728 4.372 1.00 95.94 82 VAL A C 1
ATOM 665 O O . VAL A 1 82 ? -11.730 -6.425 4.176 1.00 95.94 82 VAL A O 1
ATOM 668 N N . ALA A 1 83 ? -9.500 -6.134 4.080 1.00 95.31 83 ALA A N 1
ATOM 669 C CA . ALA A 1 83 ? -9.213 -7.476 3.593 1.00 95.31 83 ALA A CA 1
ATOM 670 C C . ALA A 1 83 ? -7.747 -7.876 3.797 1.00 95.31 83 ALA A C 1
ATOM 672 O O . ALA A 1 83 ? -6.844 -7.038 3.816 1.00 95.31 83 ALA A O 1
ATOM 673 N N . TYR A 1 84 ? -7.537 -9.184 3.854 1.00 94.31 84 TYR A N 1
ATOM 674 C CA . TYR A 1 84 ? -6.262 -9.875 3.747 1.00 94.31 84 TYR A CA 1
ATOM 675 C C . TYR A 1 84 ? -6.269 -10.659 2.439 1.00 94.31 84 TYR A C 1
ATOM 677 O O . TYR A 1 84 ? -7.197 -11.429 2.180 1.00 94.31 84 TYR A O 1
ATOM 685 N N . VAL A 1 85 ? -5.255 -10.444 1.612 1.00 92.88 85 VAL A N 1
ATOM 686 C CA . VAL A 1 85 ? -5.185 -10.936 0.238 1.00 92.88 85 VAL A CA 1
ATOM 687 C C . VAL A 1 85 ? -3.866 -11.666 0.020 1.00 92.88 85 VAL A C 1
ATOM 689 O O . VAL A 1 85 ? -2.799 -11.137 0.316 1.00 92.88 85 VAL A O 1
ATOM 692 N N . GLU A 1 86 ? -3.928 -12.881 -0.513 1.00 90.12 86 GLU A N 1
ATOM 693 C CA . GLU A 1 86 ? -2.731 -13.620 -0.908 1.00 90.12 86 GLU A CA 1
ATOM 694 C C . GLU A 1 86 ? -2.153 -13.044 -2.211 1.00 90.12 86 GLU A C 1
ATOM 696 O O . GLU A 1 86 ? -2.827 -13.010 -3.246 1.00 90.12 86 GLU A O 1
ATOM 701 N N . GLU A 1 87 ? -0.888 -12.621 -2.176 1.00 84.75 87 GLU A N 1
ATOM 702 C CA . GLU A 1 87 ? -0.249 -11.901 -3.284 1.00 84.75 87 GLU A CA 1
ATOM 703 C C . GLU A 1 87 ? -0.189 -12.729 -4.578 1.00 84.75 87 GLU A C 1
ATOM 705 O O . GLU A 1 87 ? -0.455 -12.216 -5.667 1.00 84.75 87 GLU A O 1
ATOM 710 N N . HIS A 1 88 ? 0.112 -14.028 -4.479 1.00 86.75 88 HIS A N 1
ATOM 711 C CA . HIS A 1 88 ? 0.228 -14.890 -5.657 1.00 86.75 88 HIS A CA 1
ATOM 712 C C . HIS A 1 88 ? -1.109 -15.036 -6.396 1.00 86.75 88 HIS A C 1
ATOM 714 O O . HIS A 1 88 ? -1.187 -14.837 -7.615 1.00 86.75 88 HIS A O 1
ATOM 720 N N . SER A 1 89 ? -2.175 -15.342 -5.654 1.00 90.62 89 SER A N 1
ATOM 721 C CA . SER A 1 89 ? -3.517 -15.495 -6.213 1.00 90.62 89 SER A CA 1
ATOM 722 C C . SER A 1 89 ? -4.063 -14.166 -6.747 1.00 90.62 89 SER A C 1
ATOM 724 O O . SER A 1 89 ? -4.630 -14.132 -7.843 1.00 90.62 89 SER A O 1
ATOM 726 N N . TRP A 1 90 ? -3.810 -13.060 -6.042 1.00 91.12 90 TRP A N 1
ATOM 727 C CA . TRP A 1 90 ? -4.150 -11.709 -6.489 1.00 91.12 90 TRP A CA 1
ATOM 728 C C . TRP A 1 90 ? -3.486 -11.329 -7.813 1.00 91.12 90 TRP A C 1
ATOM 730 O O . TRP A 1 90 ? -4.155 -10.872 -8.743 1.00 91.12 90 TRP A O 1
ATOM 740 N N . ASN A 1 91 ? -2.181 -11.572 -7.937 1.00 89.56 91 ASN A N 1
ATOM 741 C CA . ASN A 1 91 ? -1.437 -11.294 -9.160 1.00 89.56 91 ASN A CA 1
ATOM 742 C C . ASN A 1 91 ? -1.991 -12.112 -10.347 1.00 89.56 91 ASN A C 1
ATOM 744 O O . ASN A 1 91 ? -2.214 -11.587 -11.441 1.00 89.56 91 ASN A O 1
ATOM 748 N N . GLY A 1 92 ? -2.314 -13.390 -10.120 1.00 92.12 92 GLY A N 1
ATOM 749 C CA . GLY A 1 92 ? -2.983 -14.233 -11.116 1.00 92.12 92 GLY A CA 1
ATOM 750 C C . GLY A 1 92 ? -4.327 -13.662 -11.588 1.00 92.12 92 GLY A C 1
ATOM 751 O O . GLY A 1 92 ? -4.586 -13.623 -12.796 1.00 92.12 92 GLY A O 1
ATOM 752 N N . TYR A 1 93 ? -5.147 -13.172 -10.654 1.00 93.50 93 TYR A N 1
ATOM 753 C CA . TYR A 1 93 ? -6.419 -12.512 -10.949 1.00 93.50 93 TYR A CA 1
ATOM 754 C C . TYR A 1 93 ? -6.222 -11.224 -11.762 1.00 93.50 93 TYR A C 1
ATOM 756 O O . TYR A 1 93 ? -6.810 -11.080 -12.835 1.00 93.50 93 TYR A O 1
ATOM 764 N N . LEU A 1 94 ? -5.338 -10.317 -11.327 1.00 90.62 94 LEU A N 1
ATOM 765 C CA . LEU A 1 94 ? -5.076 -9.045 -12.012 1.00 90.62 94 LEU A CA 1
ATOM 766 C C . LEU A 1 94 ? -4.637 -9.218 -13.466 1.00 90.62 94 LEU A C 1
ATOM 768 O O . LEU A 1 94 ? -5.036 -8.421 -14.314 1.00 90.62 94 LEU A O 1
ATOM 772 N N . HIS A 1 95 ? -3.872 -10.268 -13.768 1.00 91.50 95 HIS A N 1
ATOM 773 C CA . HIS A 1 95 ? -3.417 -10.589 -15.122 1.00 91.50 95 HIS A CA 1
ATOM 774 C C . HIS A 1 95 ? -4.403 -11.446 -15.932 1.00 91.50 95 HIS A C 1
ATOM 776 O O . HIS A 1 95 ? -4.108 -11.787 -17.076 1.00 91.50 95 HIS A O 1
ATOM 782 N N . GLY A 1 96 ? -5.562 -11.810 -15.373 1.00 90.62 96 GLY A N 1
ATOM 783 C CA . GLY A 1 96 ? -6.562 -12.631 -16.062 1.00 90.62 96 GLY A CA 1
ATOM 784 C C . GLY A 1 96 ? -6.154 -14.086 -16.244 1.00 90.62 96 GLY A C 1
ATOM 785 O O . GLY A 1 96 ? -6.780 -14.800 -17.020 1.00 90.62 96 GLY A O 1
ATOM 786 N N . LYS A 1 97 ? -5.106 -14.522 -15.541 1.00 93.12 97 LYS A N 1
ATOM 787 C CA . LYS A 1 97 ? -4.661 -15.919 -15.519 1.00 93.12 97 LYS A CA 1
ATOM 788 C C . LYS A 1 97 ? -5.577 -16.779 -14.651 1.00 93.12 97 LYS A C 1
ATOM 790 O O . LYS A 1 97 ? -5.574 -17.997 -14.785 1.00 93.12 97 LYS A O 1
ATOM 795 N N . ARG A 1 98 ? -6.342 -16.143 -13.759 1.00 91.62 98 ARG A N 1
ATOM 796 C CA . ARG A 1 98 ? -7.379 -16.764 -12.936 1.00 91.62 98 ARG A CA 1
ATOM 797 C C . ARG A 1 98 ? -8.654 -15.918 -12.971 1.00 91.62 98 ARG A C 1
ATOM 799 O O . ARG A 1 98 ? -8.551 -14.689 -13.009 1.00 91.62 98 ARG A O 1
ATOM 806 N N . PRO A 1 99 ? -9.840 -16.547 -12.964 1.00 88.19 99 PRO A N 1
ATOM 807 C CA . PRO A 1 99 ? -11.112 -15.828 -12.931 1.00 88.19 99 PRO A CA 1
ATOM 808 C C . PRO A 1 99 ? -11.417 -15.236 -11.545 1.00 88.19 99 PRO A C 1
ATOM 810 O O . PRO A 1 99 ? -12.158 -14.259 -11.446 1.00 88.19 99 PRO A O 1
ATOM 813 N N . ASP A 1 100 ? -10.828 -15.799 -10.489 1.00 89.69 100 ASP A N 1
ATOM 814 C CA . ASP A 1 100 ? -11.076 -15.466 -9.090 1.00 89.69 100 ASP A CA 1
ATOM 815 C C . ASP A 1 100 ? -9.833 -15.672 -8.199 1.00 89.69 100 ASP A C 1
ATOM 817 O O . ASP A 1 100 ? -8.784 -16.160 -8.633 1.00 89.69 100 ASP A O 1
ATOM 821 N N . PHE A 1 101 ? -9.958 -15.244 -6.940 1.00 90.88 101 PHE A N 1
ATOM 822 C CA . PHE A 1 101 ? -9.009 -15.487 -5.856 1.00 90.88 101 PHE A CA 1
ATOM 823 C C . PHE A 1 101 ? -9.731 -15.412 -4.497 1.00 90.88 101 PHE A C 1
ATOM 825 O O . PHE A 1 101 ? -10.836 -14.860 -4.408 1.00 90.88 101 PHE A O 1
ATOM 832 N N . GLU A 1 102 ? -9.101 -15.941 -3.447 1.00 89.62 102 GLU A N 1
ATOM 833 C CA . GLU A 1 102 ? -9.617 -15.911 -2.074 1.00 89.62 102 GLU A CA 1
ATOM 834 C C . GLU A 1 102 ? -9.065 -14.721 -1.273 1.00 89.62 102 GLU A C 1
ATOM 836 O O . GLU A 1 102 ? -7.902 -14.337 -1.408 1.00 89.62 102 GLU A O 1
ATOM 841 N N . PHE A 1 103 ? -9.903 -14.144 -0.411 1.00 92.31 103 PHE A N 1
ATOM 842 C CA . PHE A 1 103 ? -9.518 -13.116 0.556 1.00 92.31 103 PHE A CA 1
ATOM 843 C C . PHE A 1 103 ? -10.223 -13.369 1.893 1.00 92.31 103 PHE A C 1
ATOM 845 O O . PHE A 1 103 ? -11.292 -13.977 1.932 1.00 92.31 103 PHE A O 1
ATOM 852 N N . SER A 1 104 ? -9.650 -12.865 2.985 1.00 91.88 104 SER A N 1
ATOM 853 C CA . SER A 1 104 ? -10.253 -12.924 4.322 1.00 91.88 104 SER A CA 1
ATOM 854 C C . SER A 1 104 ? -10.557 -11.522 4.836 1.00 91.88 104 SER A C 1
ATOM 856 O O . SER A 1 104 ? -9.771 -10.604 4.629 1.00 91.88 104 SER A O 1
ATOM 858 N N . GLN A 1 105 ? -11.670 -11.349 5.546 1.00 91.19 105 GLN A N 1
ATOM 859 C CA . GLN A 1 105 ? -11.928 -10.152 6.364 1.00 91.19 105 GLN A CA 1
ATOM 860 C C . GLN A 1 105 ? -11.597 -10.386 7.843 1.00 91.19 105 GLN A C 1
ATOM 862 O O . GLN A 1 105 ? -11.488 -9.443 8.623 1.00 91.19 105 GLN A O 1
ATOM 867 N N . ALA A 1 106 ? -11.417 -11.648 8.232 1.00 87.44 106 ALA A N 1
ATOM 868 C CA . ALA A 1 106 ? -11.000 -12.020 9.569 1.00 87.44 106 ALA A CA 1
ATOM 869 C C . ALA A 1 106 ? -9.467 -11.987 9.687 1.00 87.44 106 ALA A C 1
ATOM 871 O O . ALA A 1 106 ? -8.771 -12.298 8.713 1.00 87.44 106 ALA A O 1
ATOM 872 N N . PRO A 1 107 ? -8.939 -11.677 10.883 1.00 80.62 107 PRO A N 1
ATOM 873 C CA . PRO A 1 107 ? -7.547 -11.902 11.240 1.00 80.62 107 PRO A CA 1
ATOM 874 C C . PRO A 1 107 ? -6.994 -13.257 10.769 1.00 80.62 107 PRO A C 1
ATOM 876 O O . PRO A 1 107 ? -7.390 -14.297 11.284 1.00 80.62 107 PRO A O 1
ATOM 879 N N . ALA A 1 108 ? -6.081 -13.246 9.798 1.00 68.75 108 ALA A N 1
ATOM 880 C CA . ALA A 1 108 ? -5.375 -14.429 9.303 1.00 68.75 108 ALA A CA 1
ATOM 881 C C . ALA A 1 108 ? -3.937 -14.485 9.854 1.00 68.75 108 ALA A C 1
ATOM 883 O O . ALA A 1 108 ? -3.459 -13.532 10.462 1.00 68.75 108 ALA A O 1
ATOM 884 N N . GLN A 1 109 ? -3.212 -15.588 9.659 1.00 67.50 109 GLN A N 1
ATOM 885 C CA . GLN A 1 109 ? -1.781 -15.638 9.984 1.00 67.50 109 GLN A CA 1
ATOM 886 C C . GLN A 1 109 ? -1.007 -14.825 8.930 1.00 67.50 109 GLN A C 1
ATOM 888 O O . GLN A 1 109 ? -0.709 -15.291 7.841 1.00 67.50 109 GLN A O 1
ATOM 893 N N . TYR A 1 110 ? -0.769 -13.553 9.250 1.00 64.00 110 TYR A N 1
ATOM 894 C CA . TYR A 1 110 ? -0.531 -12.456 8.305 1.00 64.00 110 TYR A CA 1
ATOM 895 C C . TYR A 1 110 ? 0.777 -12.457 7.517 1.00 64.00 110 TYR A C 1
ATOM 897 O O . TYR A 1 110 ? 0.962 -11.552 6.709 1.00 64.00 110 TYR A O 1
ATOM 905 N N . GLN A 1 111 ? 1.712 -13.368 7.787 1.00 67.56 111 GLN A N 1
ATOM 906 C CA . GLN A 1 111 ? 3.118 -13.142 7.432 1.00 67.56 111 GLN A CA 1
ATOM 907 C C . GLN A 1 111 ? 3.370 -13.043 5.921 1.00 67.56 111 GLN A C 1
ATOM 909 O O . GLN A 1 111 ? 4.281 -12.316 5.545 1.00 67.56 111 GLN A O 1
ATOM 914 N N . ASP A 1 112 ? 2.508 -13.632 5.086 1.00 74.00 112 ASP A N 1
ATOM 915 C CA . ASP A 1 112 ? 2.657 -13.648 3.621 1.00 74.00 112 ASP A CA 1
ATOM 916 C C . ASP A 1 112 ? 1.480 -12.999 2.868 1.00 74.00 112 ASP A C 1
ATOM 918 O O . ASP A 1 112 ? 1.292 -13.211 1.669 1.00 74.00 112 ASP A O 1
ATOM 922 N N . MET A 1 113 ? 0.653 -12.211 3.563 1.00 86.88 113 MET A N 1
ATOM 923 C CA . MET A 1 113 ? -0.531 -11.589 2.967 1.00 86.88 113 MET A CA 1
ATOM 924 C C . MET A 1 113 ? -0.349 -10.087 2.755 1.00 86.88 113 MET A C 1
ATOM 926 O O . MET A 1 113 ? 0.155 -9.362 3.615 1.00 86.88 113 MET A O 1
ATOM 930 N N . SER A 1 114 ? -0.868 -9.610 1.630 1.00 90.12 114 SER A N 1
ATOM 931 C CA . SER A 1 114 ? -1.174 -8.204 1.403 1.00 90.12 114 SER A CA 1
ATOM 932 C C . SER A 1 114 ? -2.374 -7.805 2.262 1.00 90.12 114 SER A C 1
ATOM 934 O O . SER A 1 114 ? -3.357 -8.537 2.378 1.00 90.12 114 SER A O 1
ATOM 936 N N . ILE A 1 115 ? -2.303 -6.637 2.889 1.00 94.06 115 ILE A N 1
ATOM 937 C CA . ILE A 1 115 ? -3.307 -6.125 3.821 1.00 94.06 115 ILE A CA 1
ATOM 938 C C . ILE A 1 115 ? -3.892 -4.848 3.232 1.00 94.06 115 ILE A C 1
ATOM 940 O O . ILE A 1 115 ? -3.176 -3.873 2.995 1.00 94.06 115 ILE A O 1
ATOM 944 N N . LEU A 1 116 ? -5.199 -4.848 2.998 1.00 94.81 116 LEU A N 1
ATOM 945 C CA . LEU A 1 116 ? -5.927 -3.688 2.507 1.00 94.81 116 LEU A CA 1
ATOM 946 C C . LEU A 1 116 ? -6.494 -2.936 3.699 1.00 94.81 116 LEU A C 1
ATOM 948 O O . LEU A 1 116 ? -7.247 -3.492 4.501 1.00 94.81 116 LEU A O 1
ATOM 952 N N . ILE A 1 117 ? -6.171 -1.655 3.780 1.00 95.31 117 ILE A N 1
ATOM 953 C CA . ILE A 1 117 ? -6.736 -0.746 4.773 1.00 95.31 117 ILE A CA 1
ATOM 954 C C . ILE A 1 117 ? -7.563 0.314 4.063 1.00 95.31 117 ILE A C 1
ATOM 956 O O . ILE A 1 117 ? -7.239 0.710 2.942 1.00 95.31 117 ILE A O 1
ATOM 960 N N . ASN A 1 118 ? -8.634 0.777 4.705 1.00 94.44 118 ASN A N 1
ATOM 961 C CA . ASN A 1 118 ? -9.416 1.885 4.164 1.00 94.44 118 ASN A CA 1
ATOM 962 C C . ASN A 1 118 ? -8.506 3.102 3.914 1.00 94.44 118 ASN A C 1
ATOM 964 O O . ASN A 1 118 ? -7.512 3.293 4.619 1.00 94.44 118 ASN A O 1
ATOM 968 N N . ALA A 1 119 ? -8.849 3.921 2.923 1.00 92.38 119 ALA A N 1
ATOM 969 C CA . ALA A 1 119 ? -8.221 5.217 2.671 1.00 92.38 119 ALA A CA 1
ATOM 970 C C . ALA A 1 119 ? -9.178 6.370 3.058 1.00 92.38 119 ALA A C 1
ATOM 972 O O . ALA A 1 119 ? -10.393 6.149 3.111 1.00 92.38 119 ALA A O 1
ATOM 973 N N . PRO A 1 120 ? -8.677 7.593 3.328 1.00 92.31 120 PRO A N 1
ATOM 974 C CA . PRO A 1 120 ? -7.260 7.975 3.409 1.00 92.31 120 PRO A CA 1
ATOM 975 C C . PRO A 1 120 ? -6.563 7.370 4.632 1.00 92.31 120 PRO A C 1
ATOM 977 O O . PRO A 1 120 ? -7.232 6.962 5.591 1.00 92.31 120 PRO A O 1
ATOM 980 N N . ILE A 1 121 ? -5.229 7.344 4.603 1.00 93.56 121 ILE A N 1
ATOM 981 C CA . ILE A 1 121 ? -4.416 7.105 5.801 1.00 93.56 121 ILE A CA 1
ATOM 982 C C . ILE A 1 121 ? -4.453 8.356 6.668 1.00 93.56 121 ILE A C 1
ATOM 984 O O . ILE A 1 121 ? -4.387 9.478 6.169 1.00 93.56 121 ILE A O 1
ATOM 988 N N . LEU A 1 122 ? -4.589 8.178 7.977 1.00 92.75 122 LEU A N 1
ATOM 989 C CA . LEU A 1 122 ? -4.538 9.287 8.917 1.00 92.75 122 LEU A CA 1
ATOM 990 C C . LEU A 1 122 ? -3.077 9.652 9.187 1.00 92.75 122 LEU A C 1
ATOM 992 O O . LEU A 1 122 ? -2.237 8.777 9.380 1.00 92.75 122 LEU A O 1
ATOM 996 N N . ALA A 1 123 ? -2.771 10.944 9.314 1.00 90.94 123 ALA A N 1
ATOM 997 C CA . ALA A 1 123 ? -1.415 11.390 9.654 1.00 90.94 123 ALA A CA 1
ATOM 998 C C . ALA A 1 123 ? -0.887 10.754 10.957 1.00 90.94 123 ALA A C 1
ATOM 1000 O O . ALA A 1 123 ? 0.299 10.468 11.077 1.00 90.94 123 ALA A O 1
ATOM 1001 N N . SER A 1 124 ? -1.776 10.461 11.913 1.00 90.50 124 SER A N 1
ATOM 1002 C CA . SER A 1 124 ? -1.437 9.775 13.165 1.00 90.50 124 SER A CA 1
ATOM 1003 C C . SER A 1 124 ? -1.075 8.294 13.001 1.00 90.50 124 SER A C 1
ATOM 1005 O O . SER A 1 124 ? -0.454 7.715 13.900 1.00 90.50 124 SER A O 1
ATOM 1007 N N . GLU A 1 125 ? -1.463 7.668 11.890 1.00 94.00 125 GLU A N 1
ATOM 1008 C CA . GLU A 1 125 ? -1.123 6.282 11.562 1.00 94.00 125 GLU A CA 1
ATOM 1009 C C . GLU A 1 125 ? 0.297 6.178 10.997 1.00 94.00 125 GLU A C 1
ATOM 1011 O O . GLU A 1 125 ? 0.933 5.144 11.182 1.00 94.00 125 GLU A O 1
ATOM 1016 N N . ILE A 1 126 ? 0.837 7.242 10.394 1.00 93.69 126 ILE A N 1
ATOM 1017 C CA . ILE A 1 126 ? 2.213 7.282 9.884 1.00 93.69 126 ILE A CA 1
ATOM 1018 C C . ILE A 1 126 ? 3.186 7.414 11.060 1.00 93.69 126 ILE A C 1
ATOM 1020 O O . ILE A 1 126 ? 3.041 8.297 11.903 1.00 93.69 126 ILE A O 1
ATOM 1024 N N . LYS A 1 127 ? 4.174 6.519 11.136 1.00 93.62 127 LYS A N 1
ATOM 1025 C CA . LYS A 1 127 ? 5.224 6.540 12.172 1.00 93.62 127 LYS A CA 1
ATOM 1026 C C . LYS A 1 127 ? 6.550 7.013 11.625 1.00 93.62 127 LYS A C 1
ATOM 1028 O O . LYS A 1 127 ? 7.196 7.875 12.216 1.00 93.62 127 LYS A O 1
ATOM 1033 N N . THR A 1 128 ? 6.905 6.488 10.465 1.00 92.75 128 THR A N 1
ATOM 1034 C CA . THR A 1 128 ? 8.173 6.791 9.820 1.00 92.75 128 THR A CA 1
ATOM 1035 C C . THR A 1 128 ? 7.962 6.798 8.319 1.00 92.75 128 THR A C 1
ATOM 1037 O O . THR A 1 128 ? 7.167 6.020 7.788 1.00 92.75 128 THR A O 1
ATOM 1040 N N . THR A 1 129 ? 8.692 7.661 7.630 1.00 92.94 129 THR A N 1
ATOM 1041 C CA . THR A 1 129 ? 8.813 7.629 6.175 1.00 92.94 129 THR A CA 1
ATOM 1042 C C . THR A 1 129 ? 10.266 7.430 5.802 1.00 92.94 129 THR A C 1
ATOM 1044 O O . THR A 1 129 ? 11.125 8.153 6.308 1.00 92.94 129 THR A O 1
ATOM 1047 N N . ARG A 1 130 ? 10.535 6.476 4.916 1.00 92.94 130 ARG A N 1
ATOM 1048 C CA . ARG A 1 130 ? 11.877 6.160 4.426 1.00 92.94 130 ARG A CA 1
ATOM 1049 C C . ARG A 1 130 ? 11.938 6.378 2.925 1.00 92.94 130 ARG A C 1
ATOM 1051 O O . ARG A 1 130 ? 11.028 5.974 2.199 1.00 92.94 130 ARG A O 1
ATOM 1058 N N . ARG A 1 131 ? 13.031 6.975 2.462 1.00 91.81 131 ARG A N 1
ATOM 1059 C CA . ARG A 1 131 ? 13.375 7.087 1.046 1.00 91.81 131 ARG A CA 1
ATOM 1060 C C . ARG A 1 131 ? 14.566 6.201 0.757 1.00 91.81 131 ARG A C 1
ATOM 1062 O O . ARG A 1 131 ? 15.575 6.242 1.463 1.00 91.81 131 ARG A O 1
ATOM 1069 N N . PHE A 1 132 ? 14.471 5.480 -0.344 1.00 90.38 132 PHE A N 1
ATOM 1070 C CA . PHE A 1 132 ? 15.550 4.652 -0.831 1.00 90.38 132 PHE A CA 1
ATOM 1071 C C . PHE A 1 132 ? 16.009 5.069 -2.227 1.00 90.38 132 PHE A C 1
ATOM 1073 O O . PHE A 1 132 ? 15.239 5.601 -3.030 1.00 90.38 132 PHE A O 1
ATOM 1080 N N . HIS A 1 133 ? 17.269 4.776 -2.520 1.00 87.25 133 HIS A N 1
ATOM 1081 C CA . HIS A 1 133 ? 17.899 4.942 -3.818 1.00 87.25 133 HIS A CA 1
ATOM 1082 C C . HIS A 1 133 ? 18.390 3.583 -4.329 1.00 87.25 133 HIS A C 1
ATOM 1084 O O . HIS A 1 133 ? 18.943 2.784 -3.576 1.00 87.25 133 HIS A O 1
ATOM 1090 N N . MET A 1 134 ? 18.148 3.293 -5.608 1.00 86.50 134 MET A N 1
ATOM 1091 C CA . MET A 1 134 ? 18.561 2.040 -6.238 1.00 86.50 134 MET A CA 1
ATOM 1092 C C . MET A 1 134 ? 20.001 2.140 -6.756 1.00 86.50 134 MET A C 1
ATOM 1094 O O . MET A 1 134 ? 20.321 3.020 -7.549 1.00 86.50 134 MET A O 1
ATOM 1098 N N . LEU A 1 135 ? 20.839 1.176 -6.384 1.00 85.50 135 LEU A N 1
ATOM 1099 C CA . LEU A 1 135 ? 22.243 1.073 -6.772 1.00 85.50 135 LEU A CA 1
ATOM 1100 C C . LEU A 1 135 ? 22.402 0.081 -7.930 1.00 85.50 135 LEU A C 1
ATOM 1102 O O . LEU A 1 135 ? 22.701 -1.097 -7.745 1.00 85.50 135 LEU A O 1
ATOM 1106 N N . GLY A 1 136 ? 22.140 0.547 -9.152 1.00 83.06 136 GLY A N 1
ATOM 1107 C CA . GLY A 1 136 ? 22.341 -0.217 -10.393 1.00 83.06 136 GLY A CA 1
ATOM 1108 C C . GLY A 1 136 ? 21.351 -1.365 -10.656 1.00 83.06 136 GLY A C 1
ATOM 1109 O O . GLY A 1 136 ? 21.155 -1.724 -11.815 1.00 83.06 136 GLY A O 1
ATOM 1110 N N . SER A 1 137 ? 20.688 -1.923 -9.635 1.00 83.00 137 SER A N 1
ATOM 1111 C CA . SER A 1 137 ? 19.690 -2.997 -9.794 1.00 83.00 137 SER A CA 1
ATOM 1112 C C . SER A 1 137 ? 18.613 -2.985 -8.695 1.00 83.00 137 SER A C 1
ATOM 1114 O O . SER A 1 137 ? 18.908 -2.557 -7.583 1.00 83.00 137 SER A O 1
ATOM 1116 N N . PRO A 1 138 ? 17.397 -3.513 -8.942 1.00 80.31 138 PRO A N 1
ATOM 1117 C CA . PRO A 1 138 ? 16.293 -3.551 -7.966 1.00 80.31 138 PRO A CA 1
ATOM 1118 C C . PRO A 1 138 ? 16.580 -4.285 -6.644 1.00 80.31 138 PRO A C 1
ATOM 1120 O O . PRO A 1 138 ? 15.852 -4.103 -5.667 1.00 80.31 138 PRO A O 1
ATOM 1123 N N . GLN A 1 139 ? 17.596 -5.149 -6.622 1.00 84.69 139 GLN A N 1
ATOM 1124 C CA . GLN A 1 139 ? 18.025 -5.918 -5.450 1.00 84.69 139 GLN A CA 1
ATOM 1125 C C . GLN A 1 139 ? 19.063 -5.175 -4.601 1.00 84.69 139 GLN A C 1
ATOM 1127 O O . GLN A 1 139 ? 19.269 -5.529 -3.445 1.00 84.69 139 GLN A O 1
ATOM 1132 N N . HIS A 1 140 ? 19.705 -4.148 -5.159 1.00 84.81 140 HIS A N 1
ATOM 1133 C CA . HIS A 1 140 ? 20.729 -3.366 -4.482 1.00 84.81 140 HIS A CA 1
ATOM 1134 C C . HIS A 1 140 ? 20.219 -1.946 -4.297 1.00 84.81 140 HIS A C 1
ATOM 1136 O O . HIS A 1 140 ? 20.004 -1.212 -5.259 1.00 84.81 140 HIS A O 1
ATOM 1142 N N . PHE A 1 141 ? 19.997 -1.554 -3.052 1.00 87.81 141 PHE A N 1
ATOM 1143 C CA . PHE A 1 141 ? 19.483 -0.237 -2.725 1.00 87.81 141 PHE A CA 1
ATOM 1144 C C . PHE A 1 141 ? 19.991 0.230 -1.369 1.00 87.81 141 PHE A C 1
ATOM 1146 O O . PHE A 1 141 ? 20.337 -0.578 -0.509 1.00 87.81 141 PHE A O 1
ATOM 1153 N N . GLU A 1 142 ? 19.997 1.542 -1.182 1.00 89.88 142 GLU A N 1
ATOM 1154 C CA . GLU A 1 142 ? 20.391 2.200 0.058 1.00 89.88 142 GLU A CA 1
ATOM 1155 C C . GLU A 1 142 ? 19.277 3.125 0.549 1.00 89.88 142 GLU A C 1
ATOM 1157 O O . GLU A 1 142 ? 18.535 3.710 -0.242 1.00 89.88 142 GLU A O 1
ATOM 1162 N N . MET A 1 143 ? 19.136 3.241 1.865 1.00 90.75 143 MET A N 1
ATOM 1163 C CA . MET A 1 143 ? 18.276 4.249 2.478 1.00 90.75 143 MET A CA 1
ATOM 1164 C C . MET A 1 143 ? 19.031 5.578 2.502 1.00 90.75 143 MET A C 1
ATOM 1166 O O . MET A 1 143 ? 20.159 5.628 2.984 1.00 90.75 143 MET A O 1
ATOM 1170 N N . VAL A 1 144 ? 18.400 6.642 2.008 1.00 93.50 144 VAL A N 1
ATOM 1171 C CA . VAL A 1 144 ? 19.023 7.974 1.884 1.00 93.50 144 VAL A CA 1
ATOM 1172 C C . VAL A 1 144 ? 18.334 9.051 2.723 1.00 93.50 144 VAL A C 1
ATOM 1174 O O . VAL A 1 144 ? 18.920 10.100 2.959 1.00 93.50 144 VAL A O 1
ATOM 1177 N N . ASP A 1 145 ? 17.099 8.811 3.170 1.00 92.69 145 ASP A N 1
ATOM 1178 C CA . ASP A 1 145 ? 16.346 9.719 4.044 1.00 92.69 145 ASP A CA 1
ATOM 1179 C C . ASP A 1 145 ? 15.415 8.894 4.947 1.00 92.69 145 ASP A C 1
ATOM 1181 O O . ASP A 1 145 ? 14.747 7.969 4.474 1.00 92.69 145 ASP A O 1
ATOM 1185 N N . GLU A 1 146 ? 15.357 9.234 6.233 1.00 92.31 146 GLU A N 1
ATOM 1186 C CA . GLU A 1 146 ? 14.383 8.711 7.191 1.00 92.31 146 GLU A CA 1
ATOM 1187 C C . GLU A 1 146 ? 13.819 9.875 8.009 1.00 92.31 146 GLU A C 1
ATOM 1189 O O . GLU A 1 146 ? 14.561 10.640 8.626 1.00 92.31 146 GLU A O 1
ATOM 1194 N N . ARG A 1 147 ? 12.488 9.994 8.041 1.00 90.62 147 ARG A N 1
ATOM 1195 C CA . ARG A 1 147 ? 11.792 11.029 8.814 1.00 90.62 147 ARG A CA 1
ATOM 1196 C C . ARG A 1 147 ? 10.807 10.410 9.784 1.00 90.62 147 ARG A C 1
ATOM 1198 O O . ARG A 1 147 ? 9.967 9.590 9.405 1.00 90.62 147 ARG A O 1
ATOM 1205 N N . TRP A 1 148 ? 10.883 10.865 11.025 1.00 86.12 148 TRP A N 1
ATOM 1206 C CA . TRP A 1 148 ? 9.996 10.457 12.104 1.00 86.12 148 TRP A CA 1
ATOM 1207 C C . TRP A 1 148 ? 8.771 11.366 12.153 1.00 86.12 148 TRP A C 1
ATOM 1209 O O . TRP A 1 148 ? 8.887 12.588 12.085 1.00 86.12 148 TRP A O 1
ATOM 1219 N N . HIS A 1 149 ? 7.590 10.762 12.258 1.00 76.88 149 HIS A N 1
ATOM 1220 C CA . HIS A 1 149 ? 6.344 11.486 12.481 1.00 76.88 149 HIS A CA 1
ATOM 1221 C C . HIS A 1 149 ? 6.058 11.469 13.984 1.00 76.88 149 HIS A C 1
ATOM 1223 O O . HIS A 1 149 ? 5.500 10.510 14.523 1.00 76.88 149 HIS A O 1
ATOM 1229 N N . ASP A 1 150 ? 6.512 12.519 14.673 1.00 60.12 150 ASP A N 1
ATOM 1230 C CA . ASP A 1 150 ? 6.378 12.647 16.123 1.00 60.12 150 ASP A CA 1
ATOM 1231 C C . ASP A 1 150 ? 4.899 12.663 16.537 1.00 60.12 150 ASP A C 1
ATOM 1233 O O . ASP A 1 150 ? 4.145 13.595 16.241 1.00 60.12 150 ASP A O 1
ATOM 1237 N N . LEU A 1 151 ? 4.487 11.643 17.298 1.00 55.62 151 LEU A N 1
ATOM 1238 C CA . LEU A 1 151 ? 3.156 11.558 17.917 1.00 55.62 151 LEU A CA 1
ATOM 1239 C C . LEU A 1 151 ? 2.858 12.761 18.831 1.00 55.62 151 LEU A C 1
ATOM 1241 O O . LEU A 1 151 ? 1.699 13.108 19.061 1.00 55.62 151 LEU A O 1
ATOM 1245 N N . THR A 1 152 ? 3.909 13.416 19.319 1.00 51.78 152 THR A N 1
ATOM 1246 C CA . THR A 1 152 ? 3.900 14.593 20.191 1.00 51.78 152 THR A CA 1
ATOM 1247 C C . THR A 1 152 ? 3.324 15.838 19.510 1.00 51.78 152 THR A C 1
ATOM 1249 O O . THR A 1 152 ? 2.593 16.592 20.153 1.00 51.78 152 THR A O 1
ATOM 1252 N N . GLN A 1 153 ? 3.533 16.028 18.202 1.00 47.28 153 GLN A N 1
ATOM 1253 C CA . GLN A 1 153 ? 2.953 17.166 17.465 1.00 47.28 153 GLN A CA 1
ATOM 1254 C C . GLN A 1 153 ? 1.426 17.050 17.303 1.00 47.28 153 GLN A C 1
ATOM 1256 O O . GLN A 1 153 ? 0.725 18.055 17.164 1.00 47.28 153 GLN A O 1
ATOM 1261 N N . LEU A 1 154 ? 0.877 15.833 17.388 1.00 46.03 154 LEU A N 1
ATOM 1262 C CA . LEU A 1 154 ? -0.554 15.571 17.207 1.00 46.03 154 LEU A CA 1
ATOM 1263 C C . LEU A 1 154 ? -1.385 15.796 18.485 1.00 46.03 154 LEU A C 1
ATOM 1265 O O . LEU A 1 154 ? -2.591 16.029 18.407 1.00 46.03 154 LEU A O 1
ATOM 1269 N N . VAL A 1 155 ? -0.743 15.750 19.658 1.00 48.19 155 VAL A N 1
ATOM 1270 C CA . VAL A 1 155 ? -1.368 16.098 20.946 1.00 48.19 155 VAL A CA 1
ATOM 1271 C C . VAL A 1 155 ? -1.237 17.600 21.220 1.00 48.19 155 VAL A C 1
ATOM 1273 O O . VAL A 1 155 ? -2.213 18.230 21.621 1.00 48.19 155 VAL A O 1
ATOM 1276 N N . ILE A 1 156 ? -0.085 18.208 20.916 1.00 46.94 156 ILE A N 1
ATOM 1277 C CA . ILE A 1 156 ? 0.158 19.638 21.182 1.00 46.94 156 ILE A CA 1
ATOM 1278 C C . ILE A 1 156 ? -0.713 20.542 20.289 1.00 46.94 156 ILE A C 1
ATOM 1280 O O . ILE A 1 156 ? -1.303 21.499 20.785 1.00 46.94 156 ILE A O 1
ATOM 1284 N N . SER A 1 157 ? -0.901 20.204 19.008 1.00 44.66 157 SER A N 1
ATOM 1285 C CA . SER A 1 157 ? -1.781 20.970 18.103 1.00 44.66 157 SER A CA 1
ATOM 1286 C C . SER A 1 157 ? -3.271 20.890 18.468 1.00 44.66 157 SER A C 1
ATOM 1288 O O . SER A 1 157 ? -4.021 21.819 18.178 1.00 44.66 157 SER A O 1
ATOM 1290 N N . ARG A 1 158 ? -3.713 19.824 19.152 1.00 45.69 158 ARG A N 1
ATOM 1291 C CA . ARG A 1 158 ? -5.097 19.697 19.644 1.00 45.69 158 ARG A CA 1
ATOM 1292 C C . ARG A 1 158 ? -5.329 20.379 20.988 1.00 45.69 158 ARG A C 1
ATOM 1294 O O . ARG A 1 158 ? -6.439 20.844 21.221 1.00 45.69 158 ARG A O 1
ATOM 1301 N N . CYS A 1 159 ? -4.312 20.481 21.842 1.00 44.94 159 CYS A N 1
ATOM 1302 C CA . CYS A 1 159 ? -4.412 21.266 23.073 1.00 44.94 159 CYS A CA 1
ATOM 1303 C C . CYS A 1 159 ? -4.382 22.777 22.804 1.00 44.94 159 CYS A C 1
ATOM 1305 O O . CYS A 1 159 ? -5.077 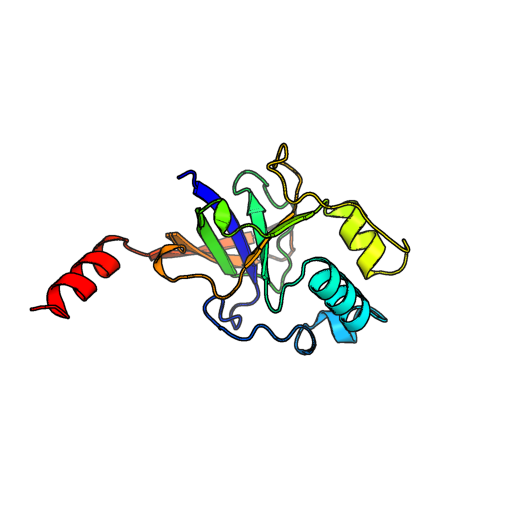23.503 23.498 1.00 44.94 159 CYS A O 1
ATOM 1307 N N . LEU A 1 160 ? -3.658 23.237 21.776 1.00 45.31 160 LEU A N 1
ATOM 1308 C CA . LEU A 1 160 ? -3.573 24.663 21.421 1.00 45.31 160 LEU A CA 1
ATOM 1309 C C . LEU A 1 160 ? -4.717 25.168 20.523 1.00 45.31 160 LEU A C 1
ATOM 1311 O O . LEU A 1 160 ? -4.844 26.369 20.329 1.00 45.31 160 LEU A O 1
ATOM 1315 N N . ALA A 1 161 ? -5.544 24.277 19.966 1.00 45.16 161 ALA A N 1
ATOM 1316 C CA . ALA A 1 161 ? -6.735 24.639 19.183 1.00 45.16 161 ALA A CA 1
ATOM 1317 C C . ALA A 1 161 ? -8.047 24.571 19.995 1.00 45.16 161 ALA A C 1
ATOM 1319 O O . ALA A 1 161 ? -9.120 24.841 19.457 1.00 45.16 161 ALA A O 1
ATOM 1320 N N . LEU A 1 162 ? -7.969 24.173 21.270 1.00 47.62 162 LEU A N 1
ATOM 1321 C CA . LEU A 1 162 ? -9.092 24.087 22.215 1.00 47.62 162 LEU A CA 1
ATOM 1322 C C . LEU A 1 162 ? -8.890 24.986 23.454 1.00 47.62 162 LEU A C 1
ATOM 1324 O O . LEU A 1 162 ? -9.639 24.865 24.424 1.00 47.62 162 LEU A O 1
ATOM 1328 N N . SER A 1 163 ? -7.898 25.880 23.407 1.00 44.31 163 SER A N 1
ATOM 1329 C CA . SER A 1 163 ? -7.592 26.937 24.383 1.00 44.31 163 SER A CA 1
ATOM 1330 C C . SER A 1 163 ? -7.552 28.283 23.680 1.00 44.31 163 SER A C 1
ATOM 1332 O O . SER A 1 163 ? -8.092 29.258 24.239 1.00 44.31 163 SER A O 1
#

Radius of gyration: 16.89 Å; chains: 1; bounding box: 40×44×44 Å